Protein AF-A0AAU8KA93-F1 (afdb_monomer_lite)

Structure (mmCIF, N/CA/C/O backbone):
data_AF-A0AAU8KA93-F1
#
_entry.id   AF-A0AAU8KA93-F1
#
loop_
_atom_site.group_PDB
_atom_site.id
_atom_site.type_symbol
_atom_site.label_atom_id
_atom_site.label_alt_id
_atom_site.label_comp_id
_atom_site.label_asym_id
_atom_site.label_entity_id
_atom_site.label_seq_id
_atom_site.pdbx_PDB_ins_code
_atom_site.Cartn_x
_atom_site.Cartn_y
_atom_site.Cartn_z
_atom_site.occupancy
_atom_site.B_iso_or_equiv
_atom_site.auth_seq_id
_atom_site.auth_comp_id
_atom_site.auth_asym_id
_atom_site.auth_atom_id
_atom_site.pdbx_PDB_model_num
ATOM 1 N N . MET A 1 1 ? -9.897 -6.763 5.843 1.00 85.38 1 MET A N 1
ATOM 2 C CA . MET A 1 1 ? -9.205 -5.600 5.241 1.00 85.38 1 MET A CA 1
ATOM 3 C C . MET A 1 1 ? -10.167 -4.699 4.480 1.00 85.38 1 MET A C 1
ATOM 5 O O . MET A 1 1 ? -10.328 -3.563 4.889 1.00 85.38 1 MET A O 1
ATOM 9 N N . HIS A 1 2 ? -10.838 -5.184 3.427 1.00 88.00 2 HIS A N 1
ATOM 10 C CA . HIS A 1 2 ? -11.788 -4.385 2.632 1.00 88.00 2 HIS A CA 1
ATOM 11 C C . HIS A 1 2 ? -12.808 -3.600 3.463 1.00 88.00 2 HIS A C 1
ATOM 13 O O . HIS A 1 2 ? -12.921 -2.384 3.333 1.00 88.00 2 HIS A O 1
ATOM 19 N N . THR A 1 3 ? -13.486 -4.292 4.376 1.00 90.00 3 THR A N 1
ATOM 20 C CA . THR A 1 3 ? -14.485 -3.703 5.271 1.00 90.00 3 THR A CA 1
ATOM 21 C C . THR A 1 3 ? -13.927 -2.565 6.122 1.00 90.00 3 THR A C 1
ATOM 23 O O . THR A 1 3 ? -14.653 -1.614 6.384 1.00 90.00 3 THR A O 1
ATOM 26 N N . ALA A 1 4 ? -12.644 -2.615 6.498 1.00 93.56 4 ALA A N 1
ATOM 27 C CA . ALA A 1 4 ? -11.994 -1.561 7.269 1.00 93.56 4 ALA A CA 1
ATOM 28 C C . ALA A 1 4 ? -11.836 -0.269 6.451 1.00 93.56 4 ALA A C 1
ATOM 30 O O . ALA A 1 4 ? -12.182 0.798 6.943 1.00 93.56 4 ALA A O 1
ATOM 31 N N . PHE A 1 5 ? -11.401 -0.359 5.186 1.00 94.75 5 PHE A N 1
ATOM 32 C CA . PHE A 1 5 ? -11.305 0.808 4.295 1.00 94.75 5 PHE A CA 1
ATOM 33 C C . PHE A 1 5 ? -12.673 1.424 3.994 1.00 94.75 5 PHE A C 1
ATOM 35 O O . PHE A 1 5 ? -12.816 2.643 4.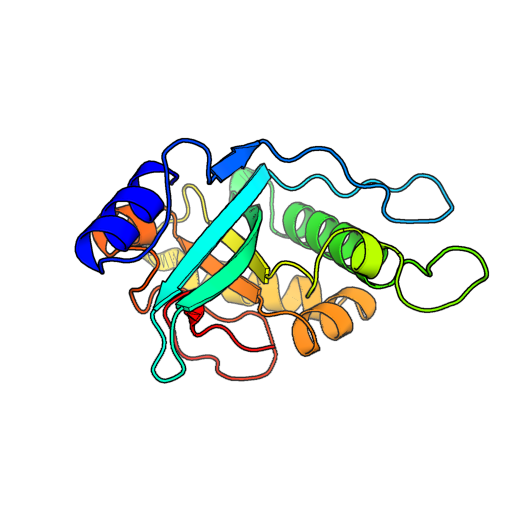035 1.00 94.75 5 PHE A O 1
ATOM 42 N N . VAL A 1 6 ? -13.691 0.599 3.732 1.00 94.81 6 VAL A N 1
ATOM 43 C CA . VAL A 1 6 ? -15.056 1.086 3.468 1.00 94.81 6 VAL A CA 1
ATOM 44 C C . VAL A 1 6 ? -15.659 1.751 4.708 1.00 94.81 6 VAL A C 1
ATOM 46 O O . VAL A 1 6 ? -16.251 2.826 4.604 1.00 94.81 6 VAL A O 1
ATOM 49 N N . ALA A 1 7 ? -15.516 1.130 5.883 1.00 94.38 7 ALA A N 1
ATOM 50 C CA . ALA A 1 7 ? -16.049 1.669 7.131 1.00 94.38 7 ALA A CA 1
ATOM 51 C C . ALA A 1 7 ? -15.374 2.994 7.513 1.00 94.38 7 ALA A C 1
ATOM 53 O O . ALA A 1 7 ? -16.071 3.961 7.822 1.00 94.38 7 ALA A O 1
ATOM 54 N N . ASP A 1 8 ? -14.043 3.054 7.428 1.00 95.00 8 ASP A N 1
ATOM 55 C CA . ASP A 1 8 ? -13.261 4.256 7.726 1.00 95.00 8 ASP A CA 1
ATOM 56 C C . ASP A 1 8 ? -13.582 5.395 6.748 1.00 95.00 8 ASP A C 1
ATOM 58 O O . ASP A 1 8 ? -13.904 6.505 7.175 1.00 95.00 8 ASP A O 1
ATOM 62 N N . ALA A 1 9 ? -13.634 5.114 5.439 1.00 94.75 9 ALA A N 1
ATOM 63 C CA . ALA A 1 9 ? -14.022 6.110 4.440 1.00 94.75 9 ALA A CA 1
ATOM 64 C C . ALA A 1 9 ? -15.414 6.682 4.718 1.00 94.75 9 ALA A C 1
ATOM 66 O O . ALA A 1 9 ? -15.611 7.898 4.702 1.00 94.75 9 ALA A O 1
ATOM 67 N N . ARG A 1 10 ? -16.381 5.809 5.028 1.00 94.44 10 ARG A N 1
ATOM 68 C CA . ARG A 1 10 ? -17.751 6.221 5.343 1.00 94.44 10 ARG A CA 1
ATOM 69 C C . ARG A 1 10 ? -17.804 7.100 6.589 1.00 94.44 10 ARG A C 1
ATOM 71 O O . ARG A 1 10 ? -18.488 8.121 6.559 1.00 94.44 10 ARG A O 1
ATOM 78 N N . ALA A 1 11 ? -17.085 6.734 7.650 1.00 94.56 11 ALA A N 1
ATOM 79 C CA . ALA A 1 11 ? -17.010 7.528 8.877 1.00 94.56 11 ALA A CA 1
ATOM 80 C C . ALA A 1 11 ? -16.424 8.930 8.629 1.00 94.56 11 ALA A C 1
ATOM 82 O O . ALA A 1 11 ? -16.786 9.886 9.312 1.00 94.56 11 ALA A O 1
ATOM 83 N N . ARG A 1 12 ? -15.562 9.062 7.616 1.00 92.94 12 ARG A N 1
ATOM 84 C CA . ARG A 1 12 ? -14.872 10.305 7.247 1.00 92.94 12 ARG A CA 1
ATOM 85 C C . ARG A 1 12 ? -15.565 11.102 6.132 1.00 92.94 12 ARG A C 1
ATOM 87 O O . ARG A 1 12 ? -15.069 12.157 5.744 1.00 92.94 12 ARG A O 1
ATOM 94 N N . GLY A 1 13 ? -16.685 10.617 5.583 1.00 93.50 13 GLY A N 1
ATOM 95 C CA . GLY A 1 13 ? -17.335 11.229 4.411 1.00 93.50 13 GLY A CA 1
ATOM 96 C C . GLY A 1 13 ? -16.492 11.156 3.124 1.00 93.50 13 GLY A C 1
ATOM 97 O O . GLY A 1 13 ? -16.675 11.948 2.191 1.00 93.50 13 GLY A O 1
ATOM 98 N N . GLU A 1 14 ? -15.547 10.222 3.088 1.00 95.31 14 GLU A N 1
ATOM 99 C CA . GLU A 1 14 ? -14.638 9.928 1.984 1.00 95.31 14 GLU A CA 1
ATOM 100 C C . GLU A 1 14 ? -15.204 8.801 1.100 1.00 95.31 14 GLU A C 1
ATOM 102 O O . GLU A 1 14 ? -16.187 8.138 1.437 1.00 95.31 14 GLU A O 1
ATOM 107 N N . GLY A 1 15 ? -14.626 8.612 -0.086 1.00 93.12 15 GLY A N 1
ATOM 108 C CA . GLY A 1 15 ? -15.106 7.629 -1.058 1.00 93.12 15 GLY A CA 1
ATOM 109 C C . GLY A 1 15 ? -14.286 6.344 -1.045 1.00 93.12 15 GLY A C 1
ATOM 110 O O . GLY A 1 15 ? -13.146 6.355 -1.497 1.00 93.12 15 GLY A O 1
ATOM 111 N N . CYS A 1 16 ? -14.891 5.245 -0.603 1.00 93.38 16 CYS A N 1
ATOM 112 C CA . CYS A 1 16 ? -14.412 3.879 -0.814 1.00 93.38 16 CYS A CA 1
ATOM 113 C C . CYS A 1 16 ? -15.618 2.936 -0.798 1.00 93.38 16 CYS A C 1
ATOM 115 O O . CYS A 1 16 ? -16.259 2.745 0.237 1.00 93.38 16 CYS A O 1
ATOM 117 N N . GLY A 1 17 ? -15.968 2.390 -1.953 1.00 86.44 17 GLY A N 1
ATOM 118 C CA . GLY A 1 17 ? -17.095 1.494 -2.144 1.00 86.44 17 GLY A CA 1
ATOM 119 C C . GLY A 1 17 ? -16.742 0.008 -2.003 1.00 86.44 17 GLY A C 1
ATOM 120 O O . GLY A 1 17 ? -15.577 -0.380 -1.880 1.00 86.44 17 GLY A O 1
ATOM 121 N N . PRO A 1 18 ? -17.753 -0.874 -2.071 1.00 81.44 18 PRO A N 1
ATOM 122 C CA . PRO A 1 18 ? -17.546 -2.314 -1.967 1.00 81.44 18 PRO A CA 1
ATOM 123 C C . PRO A 1 18 ? -16.676 -2.935 -3.074 1.00 81.44 18 PRO A C 1
ATOM 125 O O . PRO A 1 18 ? -16.131 -4.011 -2.876 1.00 81.44 18 PRO A O 1
ATOM 128 N N . LEU A 1 19 ? -16.537 -2.265 -4.219 1.00 85.56 19 LEU A N 1
ATOM 129 C CA . LEU A 1 19 ? -15.740 -2.718 -5.369 1.00 85.56 19 LEU A CA 1
ATOM 130 C C . LEU A 1 19 ? -14.460 -1.900 -5.560 1.00 85.56 19 LEU A C 1
ATOM 132 O O . LEU A 1 19 ? -13.807 -1.993 -6.593 1.00 85.56 19 LEU A O 1
ATOM 136 N N . ASP A 1 20 ? -14.124 -1.066 -4.581 1.00 91.56 20 ASP A N 1
ATOM 137 C CA . ASP A 1 20 ? -12.956 -0.202 -4.657 1.00 91.56 20 ASP A CA 1
ATOM 138 C C . ASP A 1 20 ? -11.698 -0.860 -4.078 1.00 91.56 20 ASP A C 1
ATOM 140 O O . ASP A 1 20 ? -10.621 -0.301 -4.206 1.00 91.56 20 ASP A O 1
ATOM 144 N N . LEU A 1 21 ? -11.799 -2.054 -3.491 1.00 91.81 21 LEU A N 1
ATOM 145 C CA . LEU A 1 21 ? -10.651 -2.910 -3.206 1.00 91.81 21 LEU A CA 1
ATOM 146 C C . LEU A 1 21 ? -10.915 -4.279 -3.823 1.00 91.81 21 LEU A C 1
ATOM 148 O O . LEU A 1 21 ? -11.750 -5.036 -3.324 1.00 91.81 21 LEU A O 1
ATOM 152 N N . VAL A 1 22 ? -10.212 -4.583 -4.903 1.00 92.00 22 VAL A N 1
ATOM 153 C CA . VAL A 1 22 ? -10.438 -5.796 -5.696 1.00 92.00 22 VAL A CA 1
ATOM 154 C C . VAL A 1 22 ? -9.137 -6.562 -5.876 1.00 92.00 22 VAL A C 1
ATOM 156 O O . VAL A 1 22 ? -8.077 -5.936 -5.872 1.00 92.00 22 VAL A O 1
ATOM 159 N N . PRO A 1 23 ? -9.186 -7.897 -6.039 1.00 90.06 23 PRO A N 1
ATOM 160 C CA . PRO A 1 23 ? -8.025 -8.656 -6.486 1.00 90.06 23 PRO A CA 1
ATOM 161 C C . PRO A 1 23 ? -7.421 -7.999 -7.728 1.00 90.06 23 PRO A C 1
ATOM 163 O O . PRO A 1 23 ? -8.146 -7.679 -8.674 1.00 90.06 23 PRO A O 1
ATOM 166 N N . ALA A 1 24 ? -6.117 -7.741 -7.691 1.00 83.06 24 ALA A N 1
ATOM 167 C CA . ALA A 1 24 ? -5.455 -7.029 -8.770 1.00 83.06 24 ALA A CA 1
ATOM 168 C C . ALA A 1 24 ? -5.153 -7.973 -9.940 1.00 83.06 24 ALA A C 1
ATOM 170 O O . ALA A 1 24 ? -4.836 -9.146 -9.715 1.00 83.06 24 ALA A O 1
ATOM 171 N N . PRO A 1 25 ? -5.220 -7.486 -11.190 1.00 86.62 25 PRO A N 1
ATOM 172 C CA . PRO A 1 25 ? -4.621 -8.200 -12.300 1.00 86.62 25 PRO A CA 1
ATOM 173 C C . PRO A 1 25 ? -3.099 -8.250 -12.136 1.00 86.62 25 PRO A C 1
ATOM 175 O O . PRO A 1 25 ? -2.484 -7.455 -11.427 1.00 86.62 25 PRO A O 1
ATOM 178 N N . GLU A 1 26 ? -2.488 -9.183 -12.845 1.00 91.81 26 GLU A N 1
ATOM 179 C CA . GLU A 1 26 ? -1.040 -9.242 -12.959 1.00 91.81 26 GLU A CA 1
ATOM 180 C C . GLU A 1 26 ? -0.549 -8.123 -13.886 1.00 91.81 26 GLU A C 1
ATOM 182 O O . GLU A 1 26 ? -1.157 -7.838 -14.924 1.00 91.81 26 GLU A O 1
ATOM 187 N N . HIS A 1 27 ? 0.574 -7.509 -13.530 1.00 91.56 27 HIS A N 1
ATOM 188 C CA . HIS A 1 27 ? 1.190 -6.430 -14.292 1.00 91.56 27 HIS A CA 1
ATOM 189 C C . HIS A 1 27 ? 2.516 -6.907 -14.883 1.00 91.56 27 HIS A C 1
ATOM 191 O O . HIS A 1 27 ? 3.386 -7.330 -14.124 1.00 91.56 27 HIS A O 1
ATOM 197 N N . PRO A 1 28 ? 2.722 -6.820 -16.209 1.00 91.19 28 PRO A N 1
ATOM 198 C CA . PRO A 1 28 ? 4.044 -7.027 -16.794 1.00 91.19 28 PRO A CA 1
ATOM 199 C C . PRO A 1 28 ? 5.040 -6.045 -16.170 1.00 91.19 28 PRO A C 1
ATOM 201 O O . PRO A 1 28 ? 4.744 -4.855 -16.103 1.00 91.19 28 PRO A O 1
ATOM 204 N N . ALA A 1 29 ? 6.179 -6.546 -15.705 1.00 87.75 29 ALA A N 1
ATOM 205 C CA . ALA A 1 29 ? 7.114 -5.829 -14.844 1.00 87.75 29 ALA A CA 1
ATOM 206 C C . ALA A 1 29 ? 8.571 -6.005 -15.297 1.00 87.75 29 ALA A C 1
ATOM 208 O O . ALA A 1 29 ? 9.472 -6.141 -14.481 1.00 87.75 29 ALA A O 1
ATOM 209 N N . GLY A 1 30 ? 8.809 -6.032 -16.606 1.00 79.00 30 GLY A N 1
ATOM 210 C CA . GLY A 1 30 ? 10.153 -6.158 -17.155 1.00 79.00 30 GLY A CA 1
ATOM 211 C C . GLY A 1 30 ? 10.159 -6.664 -18.596 1.00 79.00 30 GLY A C 1
ATOM 212 O O . GLY A 1 30 ? 9.121 -7.080 -19.122 1.00 79.00 30 GLY A O 1
ATOM 213 N N . PRO A 1 31 ? 11.312 -6.581 -19.278 1.00 71.50 31 PRO A N 1
ATOM 214 C CA . PRO A 1 31 ? 11.453 -7.027 -20.658 1.00 71.50 31 PRO A CA 1
ATOM 215 C C . PRO A 1 31 ? 11.575 -8.553 -20.792 1.00 71.50 31 PRO A C 1
ATOM 217 O O . PRO A 1 31 ? 11.343 -9.065 -21.886 1.00 71.50 31 PRO A O 1
ATOM 220 N N . ALA A 1 32 ? 11.922 -9.279 -19.719 1.00 75.50 32 ALA A N 1
ATOM 221 C CA . ALA A 1 32 ? 12.138 -10.728 -19.742 1.00 75.50 32 ALA A CA 1
ATOM 222 C C . ALA A 1 32 ? 10.913 -11.531 -19.262 1.00 75.50 32 ALA A C 1
ATOM 224 O O . ALA A 1 32 ? 10.988 -12.749 -19.102 1.00 75.50 32 ALA A O 1
ATOM 225 N N . GLY A 1 33 ? 9.766 -10.867 -19.089 1.00 76.44 33 GLY A N 1
ATOM 226 C CA . GLY A 1 33 ? 8.510 -11.506 -18.701 1.00 76.44 33 GLY A CA 1
ATOM 227 C C . GLY A 1 33 ? 8.291 -11.579 -17.192 1.00 76.44 33 GLY A C 1
ATOM 228 O O . GLY A 1 33 ? 7.443 -12.350 -16.746 1.00 76.44 33 GLY A O 1
ATOM 229 N N . GLU A 1 34 ? 9.017 -10.785 -16.406 1.00 86.25 34 GLU A N 1
ATOM 230 C CA . GLU A 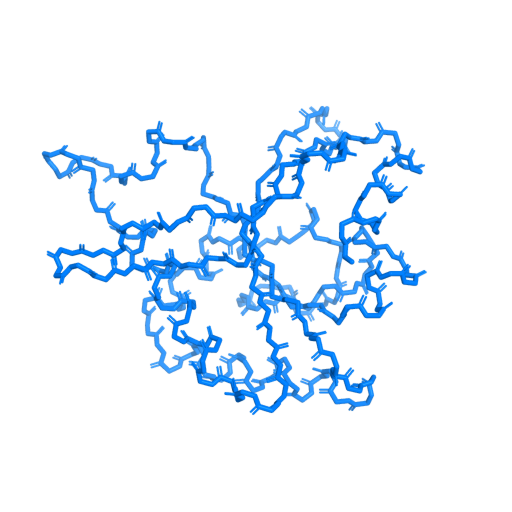1 34 ? 8.719 -10.568 -14.995 1.00 86.25 34 GLU A CA 1
ATOM 231 C C . GLU A 1 34 ? 7.296 -10.028 -14.828 1.00 86.25 34 GLU A C 1
ATOM 233 O O . GLU A 1 34 ? 6.795 -9.257 -15.652 1.00 86.25 34 GLU A O 1
ATOM 238 N N . VAL A 1 35 ? 6.625 -10.436 -13.752 1.00 92.06 35 VAL A N 1
ATOM 239 C CA . VAL A 1 35 ? 5.238 -10.055 -13.493 1.00 92.06 35 VAL A CA 1
ATOM 240 C C . VAL A 1 35 ? 5.083 -9.648 -12.039 1.00 92.06 35 VAL A C 1
ATOM 242 O O . VAL A 1 35 ? 5.368 -10.430 -11.133 1.00 92.06 35 VAL A O 1
ATOM 245 N N . TYR A 1 36 ? 4.570 -8.443 -11.828 1.00 95.56 36 TYR A N 1
ATOM 246 C CA . TYR A 1 36 ? 4.162 -7.952 -10.523 1.00 95.56 36 TYR A CA 1
ATOM 247 C C . TYR A 1 36 ? 2.707 -8.333 -10.234 1.00 95.56 36 TYR A C 1
ATOM 249 O O . TYR A 1 36 ? 1.827 -8.170 -11.084 1.00 95.56 36 TYR A O 1
ATOM 257 N N . ARG A 1 37 ? 2.448 -8.885 -9.044 1.00 95.00 37 ARG A N 1
ATOM 258 C CA . ARG A 1 37 ? 1.164 -9.509 -8.688 1.00 95.00 37 ARG A CA 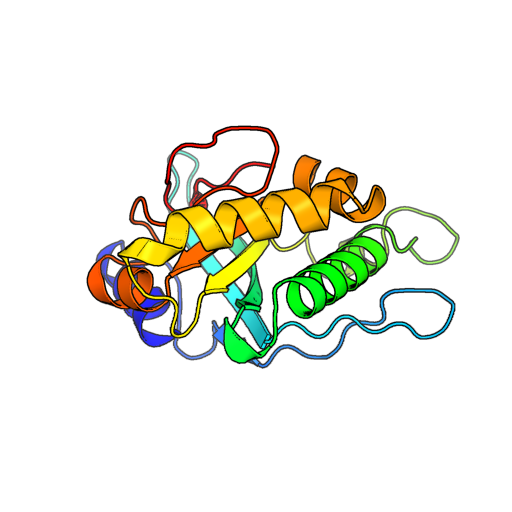1
ATOM 259 C C . ARG A 1 37 ? 0.700 -9.024 -7.315 1.00 95.00 37 ARG A C 1
ATOM 261 O O . ARG A 1 37 ? 0.804 -9.781 -6.347 1.00 95.00 37 ARG A O 1
ATOM 268 N N . PRO A 1 38 ? 0.161 -7.798 -7.220 1.00 96.00 38 PRO A N 1
ATOM 269 C CA . PRO A 1 38 ? -0.359 -7.327 -5.953 1.00 96.00 38 PRO A CA 1
ATOM 270 C C . PRO A 1 38 ? -1.541 -8.180 -5.505 1.00 96.00 38 PRO A C 1
ATOM 272 O O . PRO A 1 38 ? -2.327 -8.678 -6.313 1.00 96.00 38 PRO A O 1
ATOM 275 N N . ALA A 1 39 ? -1.712 -8.322 -4.194 1.00 95.25 39 ALA A N 1
ATOM 276 C CA . ALA A 1 39 ? -2.847 -9.059 -3.651 1.00 95.25 39 ALA A CA 1
ATOM 277 C C . ALA A 1 39 ? -4.179 -8.346 -3.932 1.00 95.25 39 ALA A C 1
ATOM 279 O O . ALA A 1 39 ? -5.212 -9.000 -4.094 1.00 95.25 39 ALA A O 1
ATOM 280 N N . ALA A 1 40 ? -4.164 -7.011 -3.973 1.00 95.88 40 ALA A N 1
ATOM 281 C CA . ALA A 1 40 ? -5.317 -6.202 -4.341 1.00 95.88 40 ALA A CA 1
ATOM 282 C C . ALA A 1 40 ? -4.916 -4.817 -4.866 1.00 95.88 40 ALA A C 1
ATOM 284 O O . ALA A 1 40 ? -3.840 -4.303 -4.565 1.00 95.88 40 ALA A O 1
ATOM 285 N N . GLU A 1 41 ? -5.830 -4.191 -5.599 1.00 95.81 41 GLU A N 1
ATOM 286 C CA . GLU A 1 41 ? -5.778 -2.781 -5.974 1.00 95.81 41 GLU A CA 1
ATOM 287 C C . GLU A 1 41 ? -6.875 -2.008 -5.245 1.00 95.81 41 GLU A C 1
ATOM 289 O O . GLU A 1 41 ? -8.039 -2.413 -5.236 1.00 95.81 41 GLU A O 1
ATOM 294 N N . LEU A 1 42 ? -6.494 -0.878 -4.648 1.00 96.44 42 LEU A N 1
ATOM 295 C CA . LEU A 1 42 ? -7.372 0.051 -3.952 1.00 96.44 42 LEU A CA 1
ATOM 296 C C . LEU A 1 42 ? -7.626 1.300 -4.800 1.00 96.44 42 LEU A C 1
ATOM 298 O O . LEU A 1 42 ? -6.710 1.959 -5.296 1.00 96.44 42 LEU A O 1
ATOM 302 N N . ALA A 1 43 ? -8.888 1.688 -4.874 1.00 95.50 43 ALA A N 1
ATOM 303 C CA . ALA A 1 43 ? -9.395 2.952 -5.354 1.00 95.50 43 ALA A CA 1
ATOM 304 C C . ALA A 1 43 ? -9.969 3.743 -4.174 1.00 95.50 43 ALA A C 1
ATOM 306 O O . ALA A 1 43 ? -10.815 3.252 -3.446 1.00 95.50 43 ALA A O 1
ATOM 307 N N . TYR A 1 44 ? -9.548 4.989 -3.979 1.00 95.69 44 TYR A N 1
ATOM 308 C CA . TYR A 1 44 ? -10.062 5.786 -2.865 1.00 95.69 44 TYR A CA 1
ATOM 309 C C . TYR A 1 44 ? -10.232 7.246 -3.254 1.00 95.69 44 TYR A C 1
ATOM 311 O O . TYR A 1 44 ? -9.512 7.757 -4.111 1.00 95.69 44 TYR A O 1
ATOM 319 N N . THR A 1 45 ? -11.165 7.940 -2.616 1.00 95.19 45 THR A N 1
ATOM 320 C CA . THR A 1 45 ? -11.341 9.388 -2.738 1.00 95.19 45 THR A CA 1
ATOM 321 C C . THR A 1 45 ? -11.224 10.021 -1.362 1.00 95.19 45 THR A C 1
ATOM 323 O O . THR A 1 45 ? -12.174 9.993 -0.587 1.00 95.19 45 THR A O 1
ATOM 326 N N . ALA A 1 46 ? -10.062 10.599 -1.071 1.00 92.75 46 ALA A N 1
ATOM 327 C CA . ALA A 1 46 ? -9.805 11.294 0.183 1.00 92.75 46 ALA A CA 1
ATOM 328 C C . ALA A 1 46 ? -10.296 12.740 0.111 1.00 92.75 46 ALA A C 1
ATOM 330 O O . ALA A 1 46 ? -10.258 13.365 -0.956 1.00 92.75 46 ALA A O 1
ATOM 331 N N . THR A 1 47 ? -10.708 13.288 1.250 1.00 89.75 47 THR A N 1
ATOM 332 C CA . THR A 1 47 ? -11.013 14.713 1.378 1.00 89.75 47 THR A CA 1
ATOM 333 C C . THR A 1 47 ? -9.821 15.378 2.047 1.00 89.75 47 THR A C 1
ATOM 335 O O . THR A 1 47 ? -9.481 15.081 3.187 1.00 89.75 47 THR A O 1
ATOM 338 N N . THR A 1 48 ? -9.154 16.266 1.319 1.00 81.69 48 THR A N 1
ATOM 339 C CA . THR A 1 48 ? -8.006 17.030 1.820 1.00 81.69 48 THR A CA 1
ATOM 340 C C . THR A 1 48 ? -8.377 18.505 1.943 1.00 81.69 48 THR A C 1
ATOM 342 O O . THR A 1 48 ? -9.416 18.932 1.437 1.00 81.69 48 THR A O 1
ATOM 345 N N . THR A 1 49 ? -7.516 19.311 2.565 1.00 79.25 49 THR A N 1
ATOM 346 C CA . THR A 1 49 ? -7.689 20.774 2.634 1.00 79.25 49 THR A CA 1
ATOM 347 C C . THR A 1 49 ? -7.803 21.428 1.251 1.00 79.25 49 THR A C 1
ATOM 349 O O . THR A 1 49 ? -8.475 22.443 1.117 1.00 79.25 49 THR A O 1
ATOM 352 N N . GLY A 1 50 ? -7.210 20.824 0.212 1.00 79.12 50 GLY A N 1
ATOM 353 C CA . GLY A 1 50 ? -7.309 21.260 -1.187 1.00 79.12 50 GLY A CA 1
ATOM 354 C C . GLY A 1 50 ? -8.492 20.670 -1.966 1.00 79.12 50 GLY A C 1
ATOM 355 O O . GLY A 1 50 ? -8.541 20.799 -3.186 1.00 79.12 50 GLY A O 1
ATOM 356 N N . GLY A 1 51 ? -9.423 19.988 -1.292 1.00 87.50 51 GLY A N 1
ATOM 357 C CA . GLY A 1 51 ? -10.573 19.326 -1.904 1.00 87.50 51 GLY A CA 1
ATOM 358 C C . GLY A 1 51 ? -10.412 17.810 -2.034 1.00 87.50 51 GLY A C 1
ATOM 359 O O . GLY A 1 51 ? -9.583 17.179 -1.368 1.00 87.50 51 GLY A O 1
ATOM 360 N N . ARG A 1 52 ? -11.259 17.205 -2.874 1.00 90.44 52 ARG A N 1
ATOM 361 C CA . ARG A 1 52 ? -11.291 15.751 -3.080 1.00 90.44 52 ARG A CA 1
ATOM 362 C C . ARG A 1 52 ? -10.140 15.293 -3.968 1.00 90.44 52 ARG A C 1
ATOM 364 O O . ARG A 1 52 ? -9.978 15.779 -5.085 1.00 90.44 52 ARG A O 1
ATOM 371 N N . ARG A 1 53 ? -9.386 14.300 -3.497 1.00 90.94 53 ARG A N 1
ATOM 372 C CA . ARG A 1 53 ? -8.266 13.693 -4.222 1.00 90.94 53 ARG A CA 1
ATOM 373 C C . ARG A 1 53 ? -8.525 12.211 -4.441 1.00 90.94 53 ARG A C 1
ATOM 375 O O . ARG A 1 53 ? -8.808 11.480 -3.495 1.00 90.94 53 ARG A O 1
ATOM 382 N N . ARG A 1 54 ? -8.371 11.754 -5.686 1.00 92.31 54 ARG A N 1
ATOM 383 C CA . ARG A 1 54 ? -8.388 10.323 -6.004 1.00 92.31 54 ARG A CA 1
ATOM 384 C C . ARG A 1 54 ? -7.021 9.716 -5.699 1.00 92.31 54 ARG A C 1
ATOM 386 O O . ARG A 1 54 ? -6.008 10.204 -6.194 1.00 92.31 54 ARG A O 1
ATOM 393 N N . LEU A 1 55 ? -7.017 8.667 -4.891 1.00 94.19 55 LEU A N 1
ATOM 394 C CA . LEU A 1 55 ? -5.850 7.890 -4.504 1.00 94.19 55 LEU A CA 1
ATOM 395 C C . LEU A 1 55 ? -5.974 6.466 -5.057 1.00 94.19 55 LEU A C 1
ATOM 397 O O . LEU A 1 55 ? -7.075 5.960 -5.322 1.00 94.19 55 LEU A O 1
ATOM 401 N N . ARG A 1 56 ? -4.817 5.846 -5.262 1.00 96.12 56 ARG A N 1
ATOM 402 C CA . ARG A 1 56 ? -4.663 4.464 -5.708 1.00 96.12 56 ARG A CA 1
ATOM 403 C C . ARG A 1 56 ? -3.608 3.796 -4.847 1.00 96.12 56 ARG A C 1
ATOM 405 O O . ARG A 1 56 ? -2.631 4.458 -4.500 1.00 96.12 56 ARG A O 1
ATOM 412 N N . ALA A 1 57 ? -3.792 2.518 -4.551 1.00 97.62 57 ALA A N 1
ATOM 413 C CA . ALA A 1 57 ? -2.740 1.730 -3.933 1.00 97.62 57 ALA A CA 1
ATOM 414 C C . ALA A 1 57 ? -2.722 0.289 -4.436 1.00 97.62 57 ALA A C 1
ATOM 416 O O . ALA A 1 57 ? -3.776 -0.295 -4.676 1.00 97.62 57 ALA A O 1
ATOM 417 N N . PHE A 1 58 ? -1.529 -0.276 -4.540 1.00 98.00 58 PHE A N 1
ATOM 418 C CA . PHE A 1 58 ? -1.317 -1.712 -4.544 1.00 98.00 58 PHE A CA 1
ATOM 419 C C . PHE A 1 58 ? -1.230 -2.208 -3.105 1.00 98.00 58 PHE A C 1
ATOM 421 O O . PHE A 1 58 ? -0.627 -1.552 -2.253 1.00 98.00 58 PHE A O 1
ATOM 428 N N . VAL A 1 59 ? -1.845 -3.352 -2.827 1.00 97.56 59 VAL A N 1
ATOM 429 C CA . VAL A 1 59 ? -1.783 -3.992 -1.517 1.00 97.56 59 VAL A CA 1
ATOM 430 C C . VAL A 1 59 ? -0.965 -5.266 -1.603 1.00 97.56 59 VAL A C 1
ATOM 432 O O . VAL A 1 59 ? -1.327 -6.190 -2.330 1.00 97.56 59 VAL A O 1
ATOM 435 N N . GLU A 1 60 ? 0.078 -5.327 -0.785 1.00 96.69 60 GLU A N 1
ATOM 436 C CA . GLU A 1 60 ? 0.887 -6.517 -0.558 1.00 96.69 60 GLU A CA 1
ATOM 437 C C . GLU A 1 60 ? 0.504 -7.190 0.752 1.00 96.69 60 GLU A C 1
ATOM 439 O O . GLU A 1 60 ? 0.116 -6.531 1.716 1.00 96.69 60 GLU A O 1
ATOM 444 N N . LEU A 1 61 ? 0.629 -8.516 0.809 1.00 95.31 61 LEU A N 1
ATOM 445 C CA . LEU A 1 61 ? 0.381 -9.280 2.030 1.00 95.31 61 LEU A CA 1
ATOM 446 C C . LEU A 1 61 ? 1.676 -9.913 2.519 1.00 95.31 61 LEU A C 1
ATOM 448 O O . LEU A 1 61 ? 2.122 -10.927 1.978 1.00 95.31 61 LEU A O 1
ATOM 452 N N . HIS A 1 62 ? 2.216 -9.373 3.602 1.00 94.88 62 HIS A N 1
ATOM 453 C CA . HIS A 1 62 ? 3.325 -9.982 4.315 1.00 94.88 62 HIS A CA 1
ATOM 454 C C . HIS A 1 62 ? 2.785 -10.973 5.351 1.00 94.88 62 HIS A C 1
ATOM 456 O O . HIS A 1 62 ? 1.869 -10.659 6.113 1.00 94.88 62 HIS A O 1
ATOM 462 N N . ARG A 1 63 ? 3.342 -12.186 5.385 1.00 92.62 63 ARG A N 1
ATOM 463 C CA . ARG A 1 63 ? 2.999 -13.217 6.375 1.00 92.62 63 ARG A CA 1
ATOM 464 C C . ARG A 1 63 ? 4.288 -13.734 7.006 1.00 92.62 63 ARG A C 1
ATOM 466 O O . ARG A 1 63 ? 5.129 -14.203 6.237 1.00 92.62 63 ARG A O 1
ATOM 473 N N . PRO A 1 64 ? 4.406 -13.783 8.346 1.00 84.12 64 PRO A N 1
ATOM 474 C CA . PRO A 1 64 ? 5.615 -14.273 9.013 1.00 84.12 64 PRO A CA 1
ATOM 475 C C . PRO A 1 64 ? 6.085 -15.643 8.496 1.00 84.12 64 PRO A C 1
ATOM 477 O O . PRO A 1 64 ? 7.259 -15.840 8.216 1.00 84.12 64 PRO A O 1
ATOM 480 N N . GLY A 1 65 ? 5.155 -16.575 8.252 1.00 81.50 65 GLY A N 1
ATOM 481 C CA . GLY A 1 65 ? 5.480 -17.918 7.754 1.00 81.50 65 GLY A CA 1
ATOM 482 C C . GLY A 1 65 ? 5.965 -18.005 6.297 1.00 81.50 65 GLY A C 1
ATOM 483 O O . GLY A 1 65 ? 6.411 -19.072 5.891 1.00 81.50 65 GLY A O 1
ATOM 484 N N . ARG A 1 66 ? 5.864 -16.933 5.495 1.00 79.69 66 ARG A N 1
ATOM 485 C CA . ARG A 1 66 ? 6.427 -16.874 4.127 1.00 79.69 66 ARG A CA 1
ATOM 486 C C . ARG A 1 66 ? 7.780 -16.162 4.063 1.00 79.69 66 ARG A C 1
ATOM 488 O O . ARG A 1 66 ? 8.444 -16.251 3.036 1.00 79.69 66 ARG A O 1
ATOM 495 N N . GLY A 1 67 ? 8.176 -15.490 5.141 1.00 78.62 67 GLY A N 1
ATOM 496 C CA . GLY A 1 67 ? 9.412 -14.725 5.215 1.00 78.62 67 GLY A CA 1
ATOM 497 C C . GLY A 1 67 ? 9.353 -13.368 4.509 1.00 78.62 67 GLY A C 1
ATOM 498 O O . GLY A 1 67 ? 8.531 -13.103 3.626 1.00 78.62 67 GLY A O 1
ATOM 499 N N . THR A 1 68 ? 10.263 -12.499 4.933 1.00 87.88 68 THR A N 1
ATOM 500 C CA . THR A 1 68 ? 10.445 -11.125 4.449 1.00 87.88 68 THR A CA 1
ATOM 501 C C . THR A 1 68 ? 10.913 -11.080 2.994 1.00 87.88 68 THR A C 1
ATOM 503 O O . THR A 1 68 ? 10.428 -10.247 2.230 1.00 87.88 68 THR A O 1
ATOM 506 N N . GLU A 1 69 ? 11.732 -12.048 2.571 1.00 88.25 69 GLU A N 1
ATOM 507 C CA . GLU A 1 69 ? 12.242 -12.164 1.195 1.00 88.25 69 GLU A CA 1
ATOM 508 C C . GLU A 1 69 ? 11.139 -12.173 0.140 1.00 88.25 69 GLU A C 1
ATOM 510 O O . GLU A 1 69 ? 11.206 -11.432 -0.835 1.00 88.25 69 GLU A O 1
ATOM 515 N N . HIS A 1 70 ? 10.061 -12.928 0.361 1.00 91.25 70 HIS A N 1
ATOM 516 C CA . HIS A 1 70 ? 8.953 -12.965 -0.593 1.00 91.25 70 HIS A CA 1
ATOM 517 C C . HIS A 1 70 ? 8.297 -11.587 -0.774 1.00 91.25 70 HIS A C 1
ATOM 519 O O . HIS A 1 70 ? 7.873 -11.225 -1.870 1.00 91.25 70 HIS A O 1
ATOM 525 N N . THR A 1 71 ? 8.212 -10.802 0.305 1.00 93.50 71 THR A N 1
ATOM 526 C CA . THR A 1 71 ? 7.675 -9.435 0.229 1.00 93.50 71 THR A CA 1
ATOM 527 C C . THR A 1 71 ? 8.664 -8.515 -0.487 1.00 93.50 71 THR A C 1
ATOM 529 O O . THR A 1 71 ? 8.252 -7.733 -1.339 1.00 93.50 71 THR A O 1
ATOM 532 N N . ALA A 1 72 ? 9.964 -8.650 -0.211 1.00 92.88 72 ALA A N 1
ATOM 533 C CA . ALA A 1 72 ? 11.012 -7.901 -0.901 1.00 92.88 72 ALA A CA 1
ATOM 534 C C . ALA A 1 72 ? 11.056 -8.209 -2.411 1.00 92.88 72 ALA A C 1
ATOM 536 O O . ALA A 1 72 ? 11.241 -7.302 -3.220 1.00 92.88 72 ALA A O 1
ATOM 537 N N . GLU A 1 73 ? 10.810 -9.457 -2.817 1.00 92.75 73 GLU A N 1
ATOM 538 C CA . GLU A 1 73 ? 10.661 -9.849 -4.224 1.00 92.75 73 GLU A CA 1
ATOM 539 C C . GLU A 1 73 ? 9.442 -9.203 -4.893 1.00 92.75 73 GLU A C 1
ATOM 541 O O . GLU A 1 73 ? 9.557 -8.711 -6.016 1.00 92.75 73 GLU A O 1
ATOM 546 N N . GLN A 1 74 ? 8.287 -9.151 -4.216 1.00 94.06 74 GLN A N 1
ATOM 547 C CA . GLN A 1 74 ? 7.119 -8.433 -4.746 1.00 94.06 74 GLN A CA 1
ATOM 548 C C . GLN A 1 74 ? 7.400 -6.935 -4.899 1.00 94.06 74 GLN A C 1
ATOM 550 O O . GLN A 1 74 ? 7.032 -6.344 -5.913 1.00 94.06 74 GLN A O 1
ATOM 555 N N . LEU A 1 75 ? 8.106 -6.326 -3.943 1.00 95.50 75 LEU A N 1
ATOM 556 C CA . LEU A 1 75 ? 8.524 -4.926 -4.044 1.00 95.50 75 LEU A CA 1
ATOM 557 C C . LEU A 1 75 ? 9.541 -4.705 -5.172 1.00 95.50 75 LEU A C 1
ATOM 559 O O . LEU A 1 75 ? 9.453 -3.698 -5.869 1.00 95.50 75 LEU A O 1
ATOM 563 N N . ALA A 1 76 ? 10.445 -5.656 -5.418 1.00 94.62 76 ALA A N 1
ATOM 564 C CA . ALA A 1 76 ? 11.359 -5.613 -6.560 1.00 94.62 76 ALA A CA 1
ATOM 565 C C . ALA A 1 76 ? 10.616 -5.706 -7.902 1.00 94.62 76 ALA A C 1
ATOM 567 O O . ALA A 1 76 ? 10.912 -4.943 -8.821 1.00 94.62 76 ALA A O 1
ATOM 568 N N . ALA A 1 77 ? 9.604 -6.572 -8.007 1.00 95.31 77 ALA A N 1
ATOM 569 C CA . ALA A 1 77 ? 8.741 -6.625 -9.185 1.00 95.31 77 ALA A CA 1
ATOM 570 C C . ALA A 1 77 ? 7.931 -5.324 -9.359 1.00 95.31 77 ALA A C 1
ATOM 572 O O . ALA A 1 77 ? 7.793 -4.822 -10.473 1.00 95.31 77 ALA A O 1
ATOM 573 N N . CYS A 1 78 ? 7.444 -4.726 -8.268 1.00 96.44 78 CYS A N 1
ATOM 574 C CA . CYS A 1 78 ? 6.779 -3.422 -8.303 1.00 96.44 78 CYS A CA 1
ATOM 575 C C . CYS A 1 78 ? 7.726 -2.309 -8.786 1.00 96.44 78 CYS A C 1
ATOM 577 O O . CYS A 1 78 ? 7.345 -1.500 -9.633 1.00 96.44 78 CYS A O 1
ATOM 579 N N . ALA A 1 79 ? 8.978 -2.306 -8.317 1.00 95.62 79 ALA A N 1
ATOM 580 C CA . ALA A 1 79 ? 10.005 -1.367 -8.763 1.00 95.62 79 ALA A CA 1
ATOM 581 C C . ALA A 1 79 ? 10.290 -1.516 -10.263 1.00 95.62 79 ALA A C 1
ATOM 583 O O . ALA A 1 79 ? 10.355 -0.522 -10.982 1.00 95.62 79 ALA A O 1
ATOM 584 N N . ALA A 1 80 ? 10.362 -2.750 -10.764 1.00 94.94 80 ALA A N 1
ATOM 585 C CA . ALA A 1 80 ? 10.551 -3.006 -12.187 1.00 94.94 80 ALA A CA 1
ATOM 586 C C . ALA A 1 80 ? 9.351 -2.539 -13.041 1.00 94.94 80 ALA A C 1
ATOM 588 O O . ALA A 1 80 ? 9.543 -1.972 -14.118 1.00 94.94 80 ALA A O 1
ATOM 589 N N . LEU A 1 81 ? 8.114 -2.686 -12.545 1.00 95.56 81 LEU A N 1
ATOM 590 C CA . LEU A 1 81 ? 6.923 -2.086 -13.166 1.00 95.56 81 LEU A CA 1
ATOM 591 C C . LEU A 1 81 ? 6.983 -0.548 -13.165 1.00 95.56 81 LEU A C 1
ATOM 593 O O . LEU A 1 81 ? 6.605 0.088 -14.153 1.00 95.56 81 LEU A O 1
ATOM 597 N N . TRP A 1 82 ? 7.419 0.058 -12.060 1.00 95.62 82 TRP A N 1
ATOM 598 C CA . TRP A 1 82 ? 7.536 1.510 -11.923 1.00 95.62 82 TRP A CA 1
ATOM 599 C C . TRP A 1 82 ? 8.589 2.098 -12.874 1.00 95.62 82 TRP A C 1
ATOM 601 O O . TRP A 1 82 ? 8.333 3.119 -13.520 1.00 95.62 82 TRP A O 1
ATOM 611 N N . GLU A 1 83 ? 9.722 1.411 -13.024 1.00 93.88 83 GLU A N 1
ATOM 612 C CA . GLU A 1 83 ? 10.818 1.784 -13.918 1.00 93.88 83 GLU A CA 1
ATOM 613 C C . GLU A 1 83 ? 10.536 1.475 -15.397 1.00 93.88 83 GLU A C 1
ATOM 615 O O . GLU A 1 83 ? 11.204 2.008 -16.286 1.00 93.88 83 GLU A O 1
ATOM 620 N N . GLN A 1 84 ? 9.541 0.645 -15.712 1.00 92.19 84 GLN A N 1
ATOM 621 C CA . GLN A 1 84 ? 9.301 0.219 -17.087 1.00 92.19 84 GLN A CA 1
ATOM 622 C C . GLN A 1 84 ? 9.080 1.417 -18.027 1.00 92.19 84 GLN A C 1
ATOM 624 O O . GLN A 1 84 ? 8.138 2.197 -17.868 1.00 92.19 84 GLN A O 1
ATOM 629 N N . ALA A 1 85 ? 9.932 1.538 -19.047 1.00 91.38 85 ALA A N 1
ATOM 630 C CA . ALA A 1 85 ? 9.835 2.597 -20.044 1.00 91.38 85 ALA A CA 1
ATOM 631 C C . ALA A 1 85 ? 8.55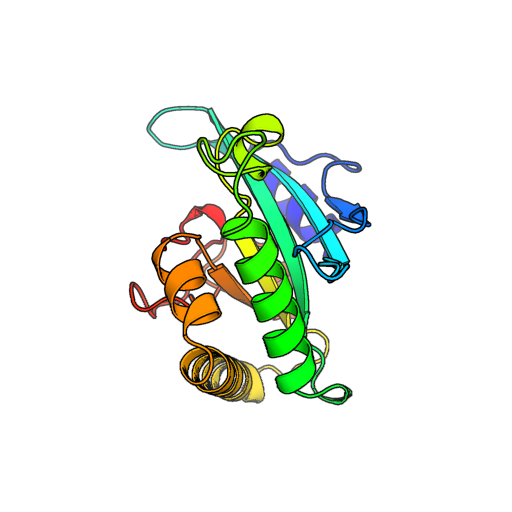6 2.468 -20.887 1.00 91.38 85 ALA A C 1
ATOM 633 O O . ALA A 1 85 ? 8.111 1.365 -21.225 1.00 91.38 85 ALA A O 1
ATOM 634 N N . GLY A 1 86 ? 7.967 3.608 -21.246 1.00 88.19 86 GLY A N 1
ATOM 635 C CA . GLY A 1 86 ? 6.841 3.655 -22.172 1.00 88.19 86 GLY A CA 1
ATOM 636 C C . GLY A 1 86 ? 7.227 3.264 -23.608 1.00 88.19 86 GLY A C 1
ATOM 637 O O . GLY A 1 86 ? 8.411 3.173 -23.951 1.00 88.19 86 GLY A O 1
ATOM 638 N N . PRO A 1 87 ? 6.235 3.034 -24.490 1.00 82.75 87 PRO A N 1
ATOM 639 C CA . PRO A 1 87 ? 6.486 2.762 -25.903 1.00 82.75 87 PRO A CA 1
ATOM 640 C C . PRO A 1 87 ? 7.372 3.842 -26.541 1.00 82.75 87 PRO A C 1
ATOM 642 O O . PRO A 1 87 ? 7.131 5.033 -26.361 1.00 82.75 87 PRO A O 1
ATOM 645 N N . GLY A 1 88 ? 8.400 3.427 -27.285 1.00 82.88 88 GLY A N 1
ATOM 646 C CA . GLY A 1 88 ? 9.362 4.351 -27.899 1.00 82.88 88 GLY A CA 1
ATOM 647 C C . GLY A 1 88 ? 10.350 4.996 -26.918 1.00 82.88 88 GLY A C 1
ATOM 648 O O . GLY A 1 88 ? 11.024 5.948 -27.296 1.00 82.88 88 GLY A O 1
ATOM 649 N N . GLY A 1 89 ? 10.437 4.507 -25.674 1.00 80.00 89 GLY A N 1
ATOM 650 C CA . GLY A 1 89 ? 11.376 5.008 -24.664 1.00 80.00 89 GLY A CA 1
ATOM 651 C C . GLY A 1 89 ? 10.973 6.343 -24.030 1.00 80.00 89 GLY A C 1
ATOM 652 O O . GLY A 1 89 ? 11.784 6.959 -23.345 1.00 80.00 89 GLY A O 1
ATOM 653 N N . SER A 1 90 ? 9.742 6.808 -24.259 1.00 81.50 90 SER A N 1
ATOM 654 C CA . SER A 1 90 ? 9.228 8.051 -23.680 1.00 81.50 90 SER A CA 1
ATOM 655 C C . SER A 1 90 ? 8.408 7.773 -22.422 1.00 81.50 90 SER A C 1
ATOM 657 O O . SER A 1 90 ? 7.472 6.971 -22.457 1.00 81.50 90 SER A O 1
ATOM 659 N N . GLY A 1 91 ? 8.751 8.462 -21.329 1.00 88.19 91 GLY A N 1
ATOM 660 C CA . GLY A 1 91 ? 8.049 8.368 -20.049 1.00 88.19 91 GLY A CA 1
ATOM 661 C C . GLY A 1 91 ? 8.060 6.960 -19.451 1.00 88.19 91 GLY A C 1
ATOM 662 O O . GLY A 1 91 ? 8.827 6.080 -19.864 1.00 88.19 91 GLY A O 1
ATOM 663 N N . ARG A 1 92 ? 7.179 6.735 -18.477 1.00 92.94 92 ARG A N 1
ATOM 664 C CA . ARG A 1 92 ? 6.984 5.410 -17.874 1.00 92.94 92 ARG A CA 1
ATOM 665 C C . ARG A 1 92 ? 5.718 4.758 -18.416 1.00 92.94 92 ARG A C 1
ATOM 667 O O . ARG A 1 92 ? 4.687 5.403 -18.609 1.00 92.94 92 ARG A O 1
ATOM 674 N N . ALA A 1 93 ? 5.752 3.445 -18.622 1.00 92.00 93 ALA A N 1
ATOM 675 C CA . ALA A 1 93 ? 4.638 2.684 -19.190 1.00 92.00 93 ALA A CA 1
ATOM 676 C C . ALA A 1 93 ? 3.338 2.843 -18.384 1.00 92.00 93 ALA A C 1
ATOM 678 O O . ALA A 1 93 ? 2.236 2.850 -18.945 1.00 92.00 93 ALA A O 1
ATOM 679 N N . TRP A 1 94 ? 3.471 2.995 -17.068 1.00 93.25 94 TRP A N 1
ATOM 680 C CA . TRP A 1 94 ? 2.361 3.138 -16.140 1.00 93.25 94 TRP A CA 1
ATOM 681 C C . TRP A 1 94 ? 1.617 4.478 -16.258 1.00 93.25 94 TRP A C 1
ATOM 683 O O . TRP A 1 94 ? 0.438 4.534 -15.903 1.00 93.25 94 TRP A O 1
ATOM 693 N N . GLU A 1 95 ? 2.230 5.530 -16.816 1.00 93.50 95 GLU A N 1
ATOM 694 C CA . GLU A 1 95 ? 1.621 6.871 -16.949 1.00 93.50 95 GLU A CA 1
ATOM 695 C C . GLU A 1 95 ? 0.391 6.864 -17.868 1.00 93.50 95 GLU A C 1
ATOM 697 O O . GLU A 1 95 ? -0.512 7.692 -17.747 1.00 93.50 95 GLU A O 1
ATOM 702 N N . ARG A 1 96 ? 0.294 5.866 -18.755 1.00 90.69 96 ARG A N 1
ATOM 703 C CA . ARG A 1 96 ? -0.898 5.632 -19.584 1.00 90.69 96 ARG A CA 1
ATOM 704 C C . ARG A 1 96 ? -2.082 5.066 -18.796 1.00 90.69 96 ARG A C 1
ATOM 706 O O . ARG A 1 96 ? -3.214 5.154 -19.266 1.00 90.69 96 ARG A O 1
ATOM 713 N N . ARG A 1 97 ? -1.825 4.436 -17.644 1.00 89.81 97 ARG A N 1
ATOM 714 C CA . ARG A 1 97 ? -2.831 3.755 -16.808 1.00 89.81 97 ARG A CA 1
ATOM 715 C C . ARG A 1 97 ? -3.244 4.602 -15.612 1.00 89.81 97 ARG A C 1
ATOM 717 O O . ARG A 1 97 ? -4.426 4.643 -15.268 1.00 89.81 97 ARG A O 1
ATOM 724 N N . TRP A 1 98 ? -2.291 5.294 -14.993 1.00 92.06 98 TRP A N 1
ATOM 725 C CA . TRP A 1 98 ? -2.529 6.076 -13.787 1.00 92.06 98 TRP A CA 1
ATOM 726 C C . TRP A 1 98 ? -1.937 7.478 -13.908 1.00 92.06 98 TRP A C 1
ATOM 728 O O . TRP A 1 98 ? -0.838 7.664 -14.413 1.00 92.06 98 TRP A O 1
ATOM 738 N N . ARG A 1 99 ? -2.658 8.475 -13.377 1.00 90.69 99 ARG A N 1
ATOM 739 C CA . ARG A 1 99 ? -2.172 9.866 -13.297 1.00 90.69 99 ARG A CA 1
ATOM 740 C C . ARG A 1 99 ? -0.960 10.031 -12.374 1.00 90.69 99 ARG A C 1
ATOM 742 O O . ARG A 1 99 ? -0.234 11.005 -12.502 1.00 90.69 99 ARG A O 1
ATOM 749 N N . ALA A 1 100 ? -0.816 9.131 -11.412 1.00 93.06 100 ALA A N 1
ATOM 750 C CA . ALA A 1 100 ? 0.319 8.993 -10.515 1.00 93.06 100 ALA A CA 1
ATOM 751 C C . ALA A 1 100 ? 0.440 7.505 -10.180 1.00 93.06 100 ALA A C 1
ATOM 753 O O . ALA A 1 100 ? -0.589 6.820 -10.123 1.00 93.06 100 ALA A O 1
ATOM 754 N N . PHE A 1 101 ? 1.658 7.018 -9.966 1.00 96.25 101 PHE A N 1
ATOM 755 C CA . PHE A 1 101 ? 1.865 5.621 -9.610 1.00 96.25 101 PHE A CA 1
ATOM 756 C C . PHE A 1 101 ? 1.128 5.284 -8.296 1.00 96.25 101 PHE A C 1
ATOM 758 O O . PHE A 1 101 ? 1.148 6.105 -7.371 1.00 96.25 101 PHE A O 1
ATOM 765 N N . PRO A 1 102 ? 0.422 4.139 -8.207 1.00 96.94 102 PRO A N 1
ATOM 766 C CA . PRO A 1 102 ? -0.253 3.737 -6.976 1.00 96.94 102 PRO A CA 1
ATOM 767 C C . PRO A 1 102 ? 0.721 3.623 -5.797 1.00 96.94 102 PRO A C 1
ATOM 769 O O . PRO A 1 102 ? 1.828 3.119 -5.950 1.00 96.94 102 PRO A O 1
ATOM 772 N N . SER A 1 103 ? 0.295 4.058 -4.610 1.00 97.31 103 SER A N 1
ATOM 773 C CA . SER A 1 103 ? 1.029 3.807 -3.361 1.00 97.31 103 SER A CA 1
ATOM 774 C C . SER A 1 103 ? 1.172 2.308 -3.099 1.00 97.31 103 SER A C 1
ATOM 776 O O . SER A 1 103 ? 0.347 1.528 -3.572 1.00 97.31 103 SER A O 1
ATOM 778 N N . VAL A 1 104 ? 2.151 1.897 -2.299 1.00 97.62 104 VAL A N 1
ATOM 779 C CA . VAL A 1 104 ? 2.320 0.483 -1.935 1.00 97.62 104 VAL A CA 1
ATOM 780 C C . VAL A 1 104 ? 2.004 0.284 -0.454 1.00 97.62 104 VAL A C 1
ATOM 782 O O . VAL A 1 104 ? 2.611 0.886 0.429 1.00 97.62 104 VAL A O 1
ATOM 785 N N . LEU A 1 105 ? 1.004 -0.545 -0.168 1.00 98.06 105 LEU A N 1
ATOM 786 C CA . LEU A 1 105 ? 0.516 -0.812 1.181 1.00 98.06 105 LEU A CA 1
ATOM 787 C C . LEU A 1 105 ? 0.841 -2.254 1.560 1.00 98.06 105 LEU A C 1
ATOM 789 O O . LEU A 1 105 ? 0.178 -3.183 1.102 1.00 98.06 105 LEU A O 1
ATOM 793 N N . VAL A 1 106 ? 1.845 -2.448 2.409 1.00 97.62 106 VAL A N 1
ATOM 794 C CA . VAL A 1 106 ? 2.230 -3.774 2.903 1.00 97.62 106 VAL A CA 1
ATOM 795 C C . VAL A 1 106 ? 1.410 -4.098 4.146 1.00 97.62 106 VAL A C 1
ATOM 797 O O . VAL A 1 106 ? 1.557 -3.480 5.197 1.00 97.62 106 VAL A O 1
ATOM 800 N N . VAL A 1 107 ? 0.522 -5.077 4.049 1.00 97.81 107 VAL A N 1
ATOM 801 C CA . VAL A 1 107 ? -0.323 -5.490 5.167 1.00 97.81 107 VAL A CA 1
ATOM 802 C C . VAL A 1 107 ? 0.277 -6.717 5.833 1.00 97.81 107 VAL A C 1
ATOM 804 O O . VAL A 1 107 ? 0.383 -7.782 5.222 1.00 97.81 107 VAL A O 1
ATOM 807 N N . LEU A 1 108 ? 0.660 -6.560 7.099 1.00 97.50 108 LEU A N 1
ATOM 808 C CA . LEU A 1 108 ? 1.205 -7.628 7.928 1.00 97.50 108 LEU A CA 1
ATOM 809 C C . LEU A 1 108 ? 0.041 -8.479 8.449 1.00 97.50 108 LEU A C 1
ATOM 811 O O . LEU A 1 108 ? -0.767 -8.022 9.262 1.00 97.50 108 LEU A O 1
ATOM 815 N N . VAL A 1 109 ? -0.083 -9.703 7.941 1.00 95.94 109 VAL A N 1
ATOM 816 C CA . VAL A 1 109 ? -1.183 -10.621 8.255 1.00 95.94 109 VAL A CA 1
ATOM 817 C C . VAL A 1 109 ? -0.696 -11.700 9.213 1.00 95.94 109 VAL A C 1
ATOM 819 O O . VAL A 1 109 ? 0.202 -12.474 8.877 1.00 95.94 109 VAL A O 1
ATOM 822 N N . GLY A 1 110 ? -1.336 -11.790 10.381 1.00 93.94 110 GLY A N 1
ATOM 823 C CA . GLY A 1 110 ? -0.969 -12.763 11.413 1.00 93.94 110 GLY A CA 1
ATOM 824 C C . GLY A 1 110 ? 0.310 -12.405 12.174 1.00 93.94 110 GLY A C 1
ATOM 825 O O . GLY A 1 110 ? 0.848 -13.247 12.887 1.00 93.94 110 GLY A O 1
ATOM 826 N N . THR A 1 111 ? 0.804 -11.174 12.030 1.00 94.94 111 THR A N 1
ATOM 827 C CA . THR A 1 111 ? 1.914 -10.653 12.831 1.00 94.94 111 THR A CA 1
ATOM 828 C C . THR A 1 111 ? 1.396 -10.270 14.213 1.00 94.94 111 THR A C 1
ATOM 830 O O . THR A 1 111 ? 0.418 -9.535 14.337 1.00 94.94 111 THR A O 1
ATOM 833 N N . ALA A 1 112 ? 2.040 -10.777 15.265 1.00 94.81 112 ALA A N 1
ATOM 834 C CA . ALA A 1 112 ? 1.708 -10.399 16.634 1.00 94.81 112 ALA A CA 1
ATOM 835 C C . ALA A 1 112 ? 2.020 -8.914 16.878 1.00 94.81 112 ALA A C 1
ATOM 837 O O . ALA A 1 112 ? 2.988 -8.394 16.333 1.00 94.81 112 ALA A O 1
ATOM 838 N N . ASP A 1 113 ? 1.243 -8.256 17.741 1.00 94.69 113 ASP A N 1
ATOM 839 C CA . ASP A 1 113 ? 1.418 -6.836 18.094 1.00 94.69 113 ASP A CA 1
ATOM 840 C C . ASP A 1 113 ? 2.862 -6.517 18.519 1.00 94.69 113 ASP A C 1
ATOM 842 O O . ASP A 1 113 ? 3.511 -5.647 17.949 1.00 94.69 113 ASP A O 1
ATOM 846 N N . ALA A 1 114 ? 3.416 -7.333 19.421 1.00 95.19 114 ALA A N 1
ATOM 847 C CA . ALA A 1 114 ? 4.790 -7.205 19.910 1.00 95.19 114 ALA A CA 1
ATOM 848 C C . ALA A 1 114 ? 5.880 -7.452 18.844 1.00 95.19 114 ALA A C 1
ATOM 850 O O . ALA A 1 114 ? 7.049 -7.187 19.103 1.00 95.19 114 ALA A O 1
ATOM 851 N N . ALA A 1 115 ? 5.522 -7.981 17.670 1.00 94.75 115 ALA A N 1
ATOM 852 C CA . ALA A 1 115 ? 6.448 -8.294 16.582 1.00 94.75 115 ALA A CA 1
ATOM 853 C C . ALA A 1 115 ? 6.353 -7.314 15.401 1.00 94.75 115 ALA A C 1
ATOM 855 O O . ALA A 1 115 ? 7.102 -7.465 14.438 1.00 94.75 115 ALA A O 1
ATOM 856 N N . VAL A 1 116 ? 5.449 -6.324 15.443 1.00 94.75 116 VAL A N 1
ATOM 857 C CA . VAL A 1 116 ? 5.255 -5.377 14.332 1.00 94.75 116 VAL A CA 1
ATOM 858 C C . VAL A 1 116 ? 6.528 -4.587 14.053 1.00 94.75 116 VAL A C 1
ATOM 860 O O . VAL A 1 116 ? 6.978 -4.572 12.912 1.00 94.75 116 VAL A O 1
ATOM 863 N N . ASP A 1 117 ? 7.137 -3.987 15.077 1.00 93.69 117 ASP A N 1
ATOM 864 C CA . ASP A 1 117 ? 8.338 -3.165 14.891 1.00 93.69 117 ASP A CA 1
ATOM 865 C C . ASP A 1 117 ? 9.498 -3.984 14.311 1.00 93.69 117 ASP A C 1
ATOM 867 O O . ASP A 1 117 ? 10.138 -3.548 13.357 1.00 93.69 117 ASP A O 1
ATOM 871 N N . ALA A 1 118 ? 9.710 -5.206 14.812 1.00 93.94 118 ALA A N 1
ATOM 872 C CA . ALA A 1 118 ? 10.726 -6.115 14.285 1.00 93.94 118 ALA A CA 1
ATOM 873 C C . ALA A 1 118 ? 10.461 -6.483 12.815 1.00 93.94 118 ALA A C 1
ATOM 875 O O . ALA A 1 118 ? 11.357 -6.363 11.986 1.00 93.94 118 ALA A O 1
ATOM 876 N N . ALA A 1 119 ? 9.223 -6.850 12.467 1.00 93.88 119 ALA A N 1
ATOM 877 C CA . ALA A 1 119 ? 8.859 -7.193 11.091 1.00 93.88 119 ALA A CA 1
ATOM 878 C C . ALA A 1 119 ? 9.021 -6.005 10.125 1.00 93.88 119 ALA A C 1
ATOM 880 O O . ALA A 1 119 ? 9.417 -6.182 8.974 1.00 93.88 119 ALA A O 1
ATOM 881 N N . VAL A 1 120 ? 8.720 -4.786 10.581 1.00 94.12 120 VAL A N 1
ATOM 882 C CA . VAL A 1 120 ? 8.912 -3.570 9.784 1.00 94.12 120 VAL A CA 1
ATOM 883 C C . VAL A 1 120 ? 10.400 -3.274 9.577 1.00 94.12 120 VAL A C 1
ATOM 885 O O . VAL A 1 120 ? 10.783 -2.929 8.462 1.00 94.12 120 VAL A O 1
ATOM 888 N N . GLU A 1 121 ? 11.241 -3.410 10.605 1.00 92.75 121 GLU A N 1
ATOM 889 C CA . GLU A 1 121 ? 12.695 -3.234 10.458 1.00 92.75 121 GLU A CA 1
ATOM 890 C C . GLU A 1 121 ? 13.312 -4.299 9.546 1.00 92.75 121 GLU A C 1
ATOM 892 O O . GLU A 1 121 ? 14.101 -3.962 8.668 1.00 92.75 121 GLU A O 1
ATOM 897 N N . GLU A 1 122 ? 12.901 -5.563 9.666 1.00 92.81 122 GLU A N 1
ATOM 898 C CA . GLU A 1 122 ? 13.337 -6.618 8.744 1.00 92.81 122 GLU A CA 1
ATOM 899 C C . GLU A 1 122 ? 12.957 -6.300 7.293 1.00 92.81 122 GLU A C 1
ATOM 901 O O . GLU A 1 122 ? 13.782 -6.452 6.392 1.00 92.81 122 GLU A O 1
ATOM 906 N N . LEU A 1 123 ? 11.732 -5.815 7.056 1.00 92.12 123 LEU A N 1
ATOM 907 C CA . LEU A 1 123 ? 11.310 -5.368 5.727 1.00 92.12 123 LEU A CA 1
ATOM 908 C C . LEU A 1 123 ? 12.180 -4.221 5.212 1.00 92.12 123 LEU A C 1
ATOM 910 O O . LEU A 1 123 ? 12.556 -4.255 4.045 1.00 92.12 123 LEU A O 1
ATOM 914 N N . ARG A 1 124 ? 12.513 -3.234 6.056 1.00 91.88 124 ARG A N 1
ATOM 915 C CA . ARG A 1 124 ? 13.394 -2.110 5.689 1.00 91.88 124 ARG A CA 1
ATOM 916 C C . ARG A 1 124 ? 14.790 -2.591 5.294 1.00 91.88 124 ARG A C 1
ATOM 918 O O . ARG A 1 124 ? 15.290 -2.194 4.249 1.00 91.88 124 ARG A O 1
ATOM 925 N N . LEU A 1 125 ? 15.379 -3.496 6.070 1.00 91.12 125 LEU A N 1
ATOM 926 C CA . LEU A 1 125 ? 16.689 -4.068 5.752 1.00 91.12 125 LEU A CA 1
ATOM 927 C C . LEU A 1 125 ? 16.660 -4.827 4.416 1.00 91.12 125 LEU A C 1
ATOM 929 O O . LEU A 1 125 ? 17.496 -4.587 3.550 1.00 91.12 125 LEU A O 1
ATOM 933 N N . ALA A 1 126 ? 15.644 -5.666 4.199 1.00 89.75 126 ALA A N 1
ATOM 934 C CA . ALA A 1 126 ? 15.522 -6.452 2.969 1.00 89.75 126 ALA A CA 1
ATOM 935 C C . ALA A 1 126 ? 15.325 -5.593 1.702 1.00 89.75 126 ALA A C 1
ATOM 937 O O . ALA A 1 126 ? 15.689 -6.014 0.601 1.00 89.75 126 ALA A O 1
ATOM 938 N N . VAL A 1 127 ? 14.730 -4.399 1.826 1.00 87.62 127 VAL A N 1
ATOM 939 C CA . VAL A 1 127 ? 14.583 -3.464 0.695 1.00 87.62 127 VAL A CA 1
ATOM 940 C C . VAL A 1 127 ? 15.812 -2.581 0.489 1.00 87.62 127 VAL A C 1
ATOM 942 O O . VAL A 1 127 ? 16.107 -2.245 -0.656 1.00 87.62 127 VAL A O 1
ATOM 945 N N . GLU A 1 128 ? 16.553 -2.238 1.548 1.00 85.94 128 GLU A N 1
ATOM 946 C CA . GLU A 1 128 ? 17.816 -1.485 1.457 1.00 85.94 128 GLU A CA 1
ATOM 947 C C . GLU A 1 128 ? 18.883 -2.248 0.655 1.00 85.94 128 GLU A C 1
ATOM 949 O O . GLU A 1 128 ? 19.650 -1.644 -0.094 1.00 85.94 128 GLU A O 1
ATOM 954 N N . GLU A 1 129 ? 18.878 -3.581 0.720 1.00 87.06 129 GLU A N 1
ATOM 955 C CA . GLU A 1 129 ? 19.763 -4.445 -0.074 1.00 87.06 129 GLU A CA 1
ATOM 956 C C . GLU A 1 129 ? 19.445 -4.442 -1.586 1.00 87.06 129 GLU A C 1
ATOM 958 O O . GLU A 1 129 ? 20.189 -5.016 -2.387 1.00 87.06 129 GLU A O 1
ATOM 963 N N . ARG A 1 130 ? 18.352 -3.791 -2.011 1.00 91.62 130 ARG A N 1
ATOM 964 C CA . ARG A 1 130 ? 17.845 -3.808 -3.392 1.00 91.62 130 ARG A CA 1
ATOM 965 C C . ARG A 1 130 ? 17.721 -2.376 -3.942 1.00 91.62 130 ARG A C 1
ATOM 967 O O . ARG A 1 130 ? 16.670 -1.755 -3.778 1.00 91.62 130 ARG A O 1
ATOM 974 N N . PRO A 1 131 ? 18.726 -1.857 -4.680 1.00 91.69 131 PRO A N 1
ATOM 975 C CA . PRO A 1 131 ? 18.762 -0.455 -5.118 1.00 91.69 131 PRO A CA 1
ATOM 976 C C . PRO A 1 131 ? 17.503 0.035 -5.849 1.00 91.69 131 PRO A C 1
ATOM 978 O O . PRO A 1 131 ? 16.985 1.099 -5.530 1.00 91.69 131 PRO A O 1
ATOM 981 N N . ALA A 1 132 ? 16.947 -0.769 -6.763 1.00 92.31 132 ALA A N 1
ATOM 982 C CA . ALA A 1 132 ? 15.721 -0.411 -7.484 1.00 92.31 132 ALA A CA 1
ATOM 983 C C . ALA A 1 132 ? 14.504 -0.247 -6.552 1.00 92.31 132 ALA A C 1
ATOM 985 O O . ALA A 1 132 ? 13.627 0.578 -6.802 1.00 92.31 132 ALA A O 1
ATOM 986 N N . VAL A 1 133 ? 14.443 -1.016 -5.458 1.00 94.69 133 VAL A N 1
ATOM 987 C CA . VAL A 1 133 ? 13.377 -0.876 -4.459 1.00 94.69 133 VAL A CA 1
ATOM 988 C C . VAL A 1 133 ? 13.592 0.386 -3.635 1.00 94.69 133 VAL A C 1
ATOM 990 O O . VAL A 1 133 ? 12.635 1.113 -3.400 1.00 94.69 133 VAL A O 1
ATOM 993 N N . ALA A 1 134 ? 14.828 0.700 -3.247 1.00 92.38 134 ALA A N 1
ATOM 994 C CA . ALA A 1 134 ? 15.129 1.950 -2.553 1.00 92.38 134 ALA A CA 1
ATOM 995 C C . ALA A 1 134 ? 14.721 3.188 -3.383 1.00 92.38 134 ALA A C 1
ATOM 997 O O . ALA A 1 134 ? 14.109 4.111 -2.845 1.00 92.38 134 ALA A O 1
ATOM 998 N N . GLU A 1 135 ? 14.979 3.181 -4.696 1.00 93.38 135 GLU A N 1
ATOM 999 C CA . GLU A 1 135 ? 14.540 4.244 -5.614 1.00 93.38 135 GLU A CA 1
ATOM 1000 C C . GLU A 1 135 ? 13.011 4.345 -5.705 1.00 93.38 135 GLU A C 1
ATOM 1002 O O . GLU A 1 135 ? 12.462 5.446 -5.616 1.00 93.38 135 GLU A O 1
ATOM 1007 N N . LEU A 1 136 ? 12.313 3.205 -5.804 1.00 95.12 136 LEU A N 1
ATOM 1008 C CA . LEU A 1 136 ? 10.850 3.164 -5.749 1.00 95.12 136 LEU A CA 1
ATOM 1009 C C . LEU A 1 136 ? 10.335 3.803 -4.453 1.00 95.12 136 LEU A C 1
ATOM 1011 O O . LEU A 1 136 ? 9.438 4.642 -4.501 1.00 95.12 136 LEU A O 1
ATOM 1015 N N . LEU A 1 137 ? 10.887 3.414 -3.301 1.00 93.75 137 LEU A N 1
ATOM 1016 C CA . LEU A 1 137 ? 10.437 3.889 -1.990 1.00 93.75 137 LEU A CA 1
ATOM 1017 C C . LEU A 1 137 ? 10.647 5.394 -1.813 1.00 93.75 137 LEU A C 1
ATOM 1019 O O . LEU A 1 137 ? 9.805 6.032 -1.193 1.00 93.75 137 LEU A O 1
ATOM 1023 N N . ALA A 1 138 ? 11.706 5.956 -2.399 1.00 92.56 138 ALA A N 1
ATOM 1024 C CA . ALA A 1 138 ? 11.963 7.397 -2.400 1.00 92.56 138 ALA A CA 1
ATOM 1025 C C . ALA A 1 138 ? 11.029 8.194 -3.334 1.00 92.56 138 ALA A C 1
ATOM 1027 O O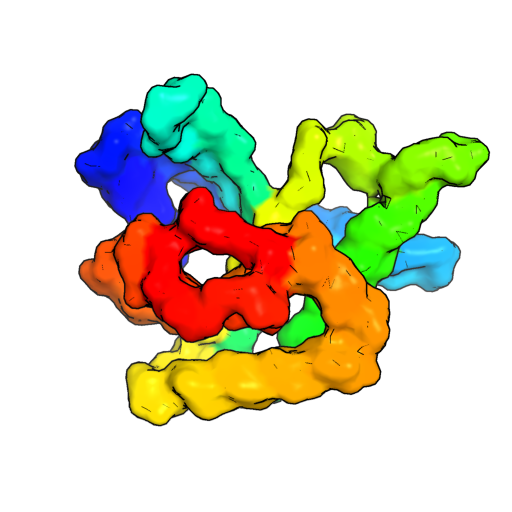 . ALA A 1 138 ? 10.969 9.421 -3.251 1.00 92.56 138 ALA A O 1
ATOM 1028 N N . ALA A 1 139 ? 10.310 7.526 -4.244 1.00 94.12 139 ALA A N 1
ATOM 1029 C CA . ALA A 1 139 ? 9.413 8.162 -5.214 1.00 94.12 139 ALA A CA 1
ATOM 1030 C C . ALA A 1 139 ? 7.923 7.840 -4.993 1.00 94.12 139 ALA A C 1
ATOM 1032 O O . ALA A 1 139 ? 7.048 8.591 -5.440 1.00 94.12 139 ALA A O 1
ATOM 1033 N N . VAL A 1 140 ? 7.614 6.740 -4.302 1.00 95.62 140 VAL A N 1
ATOM 1034 C CA . VAL A 1 140 ? 6.262 6.198 -4.152 1.00 95.62 140 VAL A CA 1
ATOM 1035 C C . VAL A 1 140 ? 5.910 6.038 -2.672 1.00 95.62 140 VAL A C 1
ATOM 1037 O O . VAL A 1 140 ? 6.595 5.306 -1.957 1.00 95.62 140 VAL A O 1
ATOM 1040 N N . PRO A 1 141 ? 4.787 6.627 -2.203 1.00 95.62 141 PRO A N 1
ATOM 1041 C CA . PRO A 1 141 ? 4.362 6.472 -0.819 1.00 95.62 141 PRO A CA 1
ATOM 1042 C C . PRO A 1 141 ? 4.162 4.999 -0.476 1.00 95.62 141 PRO A C 1
ATOM 1044 O O . PRO A 1 141 ? 3.302 4.334 -1.065 1.00 95.62 141 PRO A O 1
ATOM 1047 N N . THR A 1 142 ? 4.942 4.516 0.487 1.00 96.50 142 THR A N 1
ATOM 1048 C CA . THR A 1 142 ? 4.969 3.102 0.849 1.00 96.50 142 THR A CA 1
ATOM 1049 C C . THR A 1 142 ? 4.999 2.928 2.358 1.00 96.50 142 THR A C 1
ATOM 1051 O O . THR A 1 142 ? 5.779 3.577 3.057 1.00 96.50 142 THR A O 1
ATOM 1054 N N . GLY A 1 143 ? 4.147 2.050 2.880 1.00 96.56 143 GLY A N 1
ATOM 1055 C CA . GLY A 1 143 ? 4.056 1.814 4.317 1.00 96.56 143 GLY A CA 1
ATOM 1056 C C . GLY A 1 143 ? 3.586 0.411 4.660 1.00 96.56 143 GLY A C 1
ATOM 1057 O O . GLY A 1 143 ? 2.891 -0.233 3.873 1.00 96.56 143 GLY A O 1
ATOM 1058 N N . ALA A 1 144 ? 3.948 -0.033 5.859 1.00 97.12 144 ALA A N 1
ATOM 1059 C CA . ALA A 1 144 ? 3.530 -1.303 6.425 1.00 97.12 144 ALA A CA 1
ATOM 1060 C C . ALA A 1 144 ? 2.549 -1.094 7.583 1.00 97.12 144 ALA A C 1
ATOM 1062 O O . ALA A 1 144 ? 2.772 -0.238 8.435 1.00 97.12 144 ALA A O 1
ATOM 1063 N N . ALA A 1 145 ? 1.472 -1.872 7.637 1.00 97.94 145 ALA A N 1
ATOM 1064 C CA . ALA A 1 145 ? 0.536 -1.852 8.757 1.00 97.94 145 ALA A CA 1
ATOM 1065 C C . ALA A 1 145 ? 0.031 -3.253 9.070 1.00 97.94 145 ALA A C 1
ATOM 1067 O O . ALA A 1 145 ? -0.211 -4.071 8.180 1.00 97.94 145 ALA A O 1
ATOM 1068 N N . ARG A 1 146 ? -0.180 -3.522 10.352 1.00 97.81 146 ARG A N 1
ATOM 1069 C CA . ARG A 1 146 ? -0.763 -4.778 10.803 1.00 97.81 146 ARG A CA 1
ATOM 1070 C C . ARG A 1 146 ? -2.261 -4.824 10.517 1.00 97.81 146 ARG A C 1
ATOM 1072 O O . ARG A 1 146 ? -2.988 -3.860 10.760 1.00 97.81 146 ARG A O 1
ATOM 1079 N N . LEU A 1 147 ? -2.738 -5.962 10.012 1.00 97.56 147 LEU A N 1
ATOM 1080 C CA . LEU A 1 147 ? -4.132 -6.124 9.598 1.00 97.56 147 LEU A CA 1
ATOM 1081 C C . LEU A 1 147 ? -5.121 -5.854 10.739 1.00 97.56 147 LEU A C 1
ATOM 1083 O O . LEU A 1 147 ? -6.144 -5.203 10.521 1.00 97.56 147 LEU A O 1
ATOM 1087 N N . GLU A 1 148 ? -4.839 -6.353 11.939 1.00 97.00 148 GLU A N 1
ATOM 1088 C CA . GLU A 1 148 ? -5.722 -6.192 13.095 1.00 97.00 148 GLU A CA 1
ATOM 1089 C C . GLU A 1 148 ? -5.859 -4.715 13.486 1.00 97.00 148 GLU A C 1
ATOM 1091 O O . GLU A 1 148 ? -6.955 -4.277 13.830 1.00 97.00 148 GLU A O 1
ATOM 1096 N N . ASP A 1 149 ? -4.797 -3.923 13.332 1.00 97.69 149 ASP A N 1
ATOM 1097 C CA . ASP A 1 149 ? -4.818 -2.486 13.610 1.00 97.69 149 ASP A CA 1
ATOM 1098 C C . ASP A 1 149 ? -5.624 -1.708 12.580 1.00 97.69 149 ASP A C 1
ATOM 1100 O O . ASP A 1 149 ? -6.382 -0.809 12.944 1.00 97.69 149 ASP A O 1
ATOM 1104 N N . LEU A 1 150 ? -5.546 -2.102 11.306 1.00 97.38 150 LEU A N 1
ATOM 1105 C CA . LEU A 1 150 ? -6.416 -1.547 10.269 1.00 97.38 150 LEU A CA 1
ATOM 1106 C C . LEU A 1 150 ? -7.890 -1.804 10.586 1.00 97.38 150 LEU A C 1
ATOM 1108 O O . LEU A 1 150 ? -8.720 -0.923 10.384 1.00 97.38 150 LEU A O 1
ATOM 1112 N N . VAL A 1 151 ? -8.218 -2.999 11.084 1.00 97.00 151 VAL A N 1
ATOM 1113 C CA . VAL A 1 151 ? -9.596 -3.371 11.436 1.00 97.00 151 VAL A CA 1
ATOM 1114 C C . VAL A 1 151 ? -10.077 -2.647 12.693 1.00 97.00 151 VAL A C 1
ATOM 1116 O O . VAL A 1 151 ? -11.223 -2.208 12.727 1.00 97.00 151 VAL A O 1
ATOM 1119 N N . GLN A 1 152 ? -9.228 -2.519 13.714 1.00 95.94 152 GLN A N 1
ATOM 1120 C CA . GLN A 1 152 ? -9.610 -1.942 15.006 1.00 95.94 152 GLN A CA 1
ATOM 1121 C C . GLN A 1 152 ? -9.594 -0.412 15.014 1.00 95.94 152 GLN A C 1
ATOM 1123 O O . GLN A 1 152 ? -10.456 0.206 15.635 1.00 95.94 152 GLN A O 1
ATOM 1128 N N . ARG A 1 153 ? -8.604 0.199 14.357 1.00 96.69 153 ARG A N 1
ATOM 1129 C CA . ARG A 1 153 ? -8.333 1.643 14.435 1.00 96.69 153 ARG A CA 1
ATOM 1130 C C . ARG A 1 153 ? -8.669 2.385 13.142 1.00 96.69 153 ARG A C 1
ATOM 1132 O O . ARG A 1 153 ? -8.856 3.595 13.179 1.00 96.69 153 ARG A O 1
ATOM 1139 N N . GLY A 1 154 ? -8.773 1.667 12.026 1.00 96.31 154 GLY A N 1
ATOM 1140 C CA . GLY A 1 154 ? -9.052 2.230 10.708 1.00 96.31 154 GLY A CA 1
ATOM 1141 C C . GLY A 1 154 ? -7.776 2.567 9.919 1.00 96.31 154 GLY A C 1
ATOM 1142 O O . GLY A 1 154 ? -6.758 2.934 10.507 1.00 96.31 154 GLY A O 1
ATOM 1143 N N . PRO A 1 155 ? -7.796 2.485 8.575 1.00 95.88 155 PRO A N 1
ATOM 1144 C CA . PRO A 1 155 ? -6.633 2.804 7.746 1.00 95.88 155 PRO A CA 1
ATOM 1145 C C . PRO A 1 155 ? -6.155 4.258 7.835 1.00 95.88 155 PRO A C 1
ATOM 1147 O O . PRO A 1 155 ? -4.972 4.509 7.601 1.00 95.88 155 PRO A O 1
ATOM 1150 N N . ALA A 1 156 ? -7.031 5.221 8.134 1.00 95.19 156 ALA A N 1
ATOM 1151 C CA . ALA A 1 156 ? -6.630 6.616 8.321 1.00 95.19 156 ALA A CA 1
ATOM 1152 C C . ALA A 1 156 ? -5.996 6.911 9.695 1.00 95.19 156 ALA A C 1
ATOM 1154 O O . ALA A 1 156 ? -5.500 8.022 9.894 1.00 95.19 156 ALA A O 1
ATOM 1155 N N . ALA A 1 157 ? -6.005 5.962 10.638 1.00 96.00 157 ALA A N 1
ATOM 1156 C CA . ALA A 1 157 ? -5.323 6.114 11.921 1.00 96.00 157 ALA A CA 1
ATOM 1157 C C . ALA A 1 157 ? -3.798 5.999 11.774 1.00 96.00 157 ALA A C 1
ATOM 1159 O O . ALA A 1 157 ? -3.292 5.496 10.775 1.00 96.00 157 ALA A O 1
ATOM 1160 N N . ALA A 1 158 ? -3.061 6.434 12.799 1.00 96.56 158 ALA A N 1
ATOM 1161 C CA . ALA A 1 158 ? -1.602 6.356 12.867 1.00 96.56 158 ALA A CA 1
ATOM 1162 C C . ALA A 1 158 ? -1.105 4.916 13.102 1.00 96.56 158 ALA A C 1
ATOM 1164 O O . ALA A 1 158 ? -0.611 4.586 14.178 1.00 96.56 158 ALA A O 1
ATOM 1165 N N . VAL A 1 159 ? -1.298 4.051 12.106 1.00 96.88 159 VAL A N 1
ATOM 1166 C CA . VAL A 1 159 ? -0.975 2.612 12.149 1.00 96.88 159 VAL A CA 1
ATOM 1167 C C . VAL A 1 159 ? -0.061 2.171 11.007 1.00 96.88 159 VAL A C 1
ATOM 1169 O O . VAL A 1 159 ? 0.398 1.034 11.000 1.00 96.88 159 VAL A O 1
ATOM 1172 N N . TRP A 1 160 ? 0.206 3.053 10.039 1.00 97.50 160 TRP A N 1
ATOM 1173 C CA . TRP A 1 160 ? 1.118 2.778 8.935 1.00 97.50 160 TRP A CA 1
ATOM 1174 C C . TRP A 1 160 ? 2.516 3.245 9.284 1.00 97.50 160 TRP A C 1
ATOM 1176 O O . TRP A 1 160 ? 2.726 4.430 9.519 1.00 97.50 160 TRP A O 1
ATOM 1186 N N . HIS A 1 161 ? 3.462 2.316 9.279 1.00 96.31 161 HIS A N 1
ATOM 1187 C CA . HIS A 1 161 ? 4.883 2.552 9.460 1.00 96.31 161 HIS A CA 1
ATOM 1188 C C . HIS A 1 161 ? 5.505 2.806 8.078 1.00 96.31 161 HIS A C 1
ATOM 1190 O O . HIS A 1 161 ? 5.539 1.879 7.263 1.00 96.31 161 HIS A O 1
ATOM 1196 N N . PRO A 1 162 ? 5.979 4.026 7.766 1.00 95.31 162 PRO A N 1
ATOM 1197 C CA . PRO A 1 162 ? 6.524 4.318 6.439 1.00 95.31 162 PRO A CA 1
ATOM 1198 C C . PRO A 1 162 ? 7.793 3.508 6.165 1.00 95.31 162 PRO A C 1
ATOM 1200 O O . PRO A 1 162 ? 8.628 3.354 7.058 1.00 95.31 162 PRO A O 1
ATOM 1203 N N . LEU A 1 163 ? 7.924 2.953 4.960 1.00 92.69 163 LEU A N 1
ATOM 1204 C CA . LEU A 1 163 ? 9.102 2.166 4.567 1.00 92.69 163 LEU A CA 1
ATOM 1205 C C . LEU A 1 163 ? 10.161 3.005 3.837 1.00 92.69 163 LEU A C 1
ATOM 1207 O O . LEU A 1 163 ? 11.307 2.578 3.765 1.00 92.69 163 LEU A O 1
ATOM 1211 N N . GLY A 1 164 ? 9.790 4.186 3.334 1.00 84.06 164 GLY A N 1
ATOM 1212 C CA . GLY A 1 164 ? 10.723 5.160 2.767 1.00 84.06 164 GLY A CA 1
ATOM 1213 C C . GLY A 1 164 ? 11.627 5.815 3.817 1.00 84.06 164 GLY A C 1
ATOM 1214 O O . GLY A 1 164 ? 11.467 5.630 5.029 1.00 84.06 164 GLY A O 1
ATOM 1215 N N . ALA A 1 165 ? 12.597 6.595 3.339 1.00 68.75 165 ALA A N 1
ATOM 1216 C CA . ALA A 1 165 ? 13.596 7.240 4.189 1.00 68.75 165 ALA A CA 1
ATOM 1217 C C . ALA A 1 165 ? 13.009 8.381 5.044 1.00 68.75 165 ALA A C 1
ATOM 1219 O O . ALA A 1 165 ? 13.502 8.644 6.147 1.00 68.75 165 ALA A O 1
ATOM 1220 N N . GLU A 1 166 ? 11.946 9.042 4.572 1.00 64.69 166 GLU A N 1
ATOM 1221 C CA . GLU A 1 166 ? 11.306 10.158 5.267 1.00 64.69 166 GLU A CA 1
ATOM 1222 C C . GLU A 1 166 ? 10.147 9.719 6.178 1.00 64.69 166 GLU A C 1
ATOM 1224 O O . GLU A 1 166 ? 9.311 8.885 5.843 1.00 64.69 166 GLU A O 1
ATOM 1229 N N . GLY A 1 167 ? 10.063 10.338 7.362 1.00 61.53 167 GLY A N 1
ATOM 1230 C CA . GLY A 1 167 ? 8.878 10.238 8.216 1.00 61.53 167 GLY A CA 1
ATOM 1231 C C . GLY A 1 167 ? 8.665 8.880 8.891 1.00 61.53 167 GLY A C 1
ATOM 1232 O O . GLY A 1 167 ? 7.582 8.327 8.809 1.00 61.53 167 GLY A O 1
ATOM 1233 N N . ARG A 1 168 ? 9.624 8.375 9.678 1.00 73.75 168 ARG A N 1
ATOM 1234 C CA . ARG A 1 168 ? 9.504 7.085 10.408 1.00 73.75 168 ARG A CA 1
ATOM 1235 C C . ARG A 1 168 ? 8.395 6.999 11.478 1.00 73.75 168 ARG A C 1
ATOM 1237 O O . ARG A 1 168 ? 8.291 5.986 12.166 1.00 73.75 168 ARG A O 1
ATOM 1244 N N . ARG A 1 169 ? 7.583 8.043 11.673 1.00 88.75 169 ARG A N 1
ATOM 1245 C CA . ARG A 1 169 ? 6.482 8.018 12.650 1.00 88.75 169 ARG A CA 1
ATOM 1246 C C . ARG A 1 169 ? 5.241 7.373 12.027 1.00 88.75 169 ARG A C 1
ATOM 1248 O O . ARG A 1 169 ? 4.916 7.721 10.894 1.00 88.75 169 ARG A O 1
ATOM 1255 N N . PRO A 1 170 ? 4.515 6.515 12.768 1.00 93.81 170 PRO A N 1
ATOM 1256 C CA . PRO A 1 170 ? 3.255 5.971 12.290 1.00 93.81 170 PRO A CA 1
ATOM 1257 C C . PRO A 1 170 ? 2.268 7.062 11.860 1.00 93.81 170 PRO A C 1
ATOM 1259 O O . PRO A 1 170 ? 2.106 8.072 12.551 1.00 93.81 170 PRO A O 1
ATOM 1262 N N . CYS A 1 171 ? 1.604 6.860 10.726 1.00 95.00 171 CYS A N 1
ATOM 1263 C CA . CYS A 1 171 ? 0.658 7.810 10.141 1.00 95.00 171 CYS A CA 1
ATOM 1264 C C . CYS A 1 171 ? -0.537 7.092 9.493 1.00 95.00 171 CYS A C 1
ATOM 1266 O O . CYS A 1 171 ? -0.598 5.861 9.476 1.00 95.00 171 CYS A O 1
ATOM 1268 N N . GLY A 1 172 ? -1.524 7.856 9.020 1.00 95.25 172 GLY A N 1
ATOM 1269 C CA . GLY A 1 172 ? -2.600 7.327 8.183 1.00 95.25 172 GLY A CA 1
ATOM 1270 C C . GLY A 1 172 ? -2.124 7.112 6.751 1.00 95.25 172 GLY A C 1
ATOM 1271 O O . GLY A 1 172 ? -1.301 7.873 6.245 1.00 95.25 172 GLY A O 1
ATOM 1272 N N . TRP A 1 173 ? -2.678 6.124 6.047 1.00 95.00 173 TRP A N 1
ATOM 1273 C CA . TRP A 1 173 ? -2.184 5.779 4.706 1.00 95.00 173 TRP A CA 1
ATOM 1274 C C . TRP A 1 173 ? -2.280 6.933 3.688 1.00 95.00 173 TRP A C 1
ATOM 1276 O O . TRP A 1 173 ? -1.438 7.057 2.804 1.00 95.00 173 TRP A O 1
ATOM 1286 N N . THR A 1 174 ? -3.269 7.825 3.828 1.00 93.38 174 THR A N 1
ATOM 1287 C CA . THR A 1 174 ? -3.426 9.019 2.970 1.00 93.38 174 THR A CA 1
ATOM 1288 C C . THR A 1 174 ? -2.368 10.096 3.232 1.00 93.38 174 THR A C 1
ATOM 1290 O O . THR A 1 174 ? -2.248 11.050 2.456 1.00 93.38 174 THR A O 1
ATOM 1293 N N . GLN A 1 175 ? -1.615 9.954 4.324 1.00 92.25 175 GLN A N 1
ATOM 1294 C CA . GLN A 1 175 ? -0.538 10.842 4.754 1.00 92.25 175 GLN A CA 1
ATOM 1295 C C . GLN A 1 175 ? 0.847 10.281 4.427 1.00 92.25 175 GLN A C 1
ATOM 1297 O O . GLN A 1 175 ? 1.823 11.004 4.618 1.00 92.25 175 GLN A O 1
ATOM 1302 N N . LEU A 1 176 ? 0.938 9.042 3.922 1.00 92.75 176 LEU A N 1
ATOM 1303 C CA . LEU A 1 176 ? 2.200 8.479 3.454 1.00 92.75 176 LEU A CA 1
ATOM 1304 C C . LEU A 1 176 ? 2.842 9.422 2.431 1.00 92.75 176 LEU A C 1
ATOM 1306 O O . LEU A 1 176 ? 2.178 10.005 1.559 1.00 92.75 176 LEU A O 1
ATOM 1310 N N . ARG A 1 177 ? 4.154 9.570 2.566 1.00 88.19 177 ARG A N 1
ATOM 1311 C CA . ARG A 1 177 ? 5.020 10.302 1.650 1.00 88.19 177 ARG A CA 1
ATOM 1312 C C . ARG A 1 177 ? 6.058 9.322 1.091 1.00 88.19 177 ARG A C 1
ATOM 1314 O O . ARG A 1 177 ? 6.310 8.315 1.758 1.00 88.19 177 ARG A O 1
ATOM 1321 N N . PRO A 1 178 ? 6.546 9.551 -0.137 1.00 82.06 178 PRO A N 1
ATOM 1322 C CA . PRO A 1 178 ? 7.823 8.987 -0.562 1.00 82.06 178 PRO A CA 1
ATOM 1323 C C . PRO A 1 178 ? 8.942 9.380 0.412 1.00 82.06 178 PRO A C 1
ATOM 1325 O O . PRO A 1 178 ? 8.809 10.484 0.992 1.00 82.06 178 PRO A O 1
#

Organism: NCBI:txid3156397

pLDDT: mean 91.57, std 6.33, range [61.53, 98.06]

Radius of gyration: 15.6 Å; chains: 1; bounding box: 38×39×48 Å

Sequence (178 aa):
MHTAFVADARARGEGCGPLDLVPAPEHPAGPAGEVYRPAAELAYTATTTGGRRRLRAFVELHRPGRGTEHTAEQLAACAALWEQAGPGGSGRAWERRWRAFPSVLVVLVGTADAAVDAAVEELRLAVEERPAVAELLAAVPTGAARLEDLVQRGPAAAVWHPLGAEGRRPCGWTQLRP

Secondary struct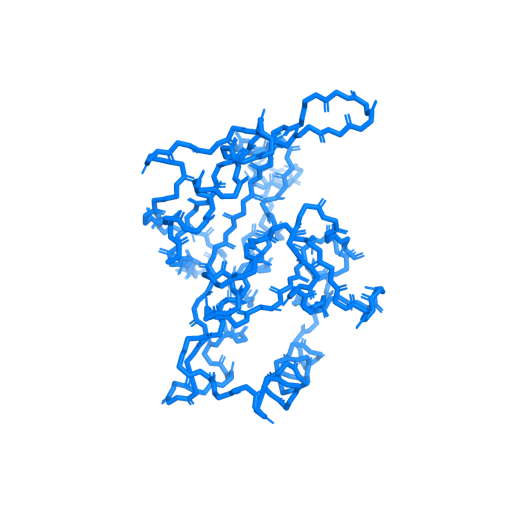ure (DSSP, 8-state):
-HHHHHHHHHHTT-B--TTSEEPPPPEE-STT--EE--SEEEEEEEEETTEEEEEEEEEEEE-GGG-HHHHHHHHHHHHHHHHPBPGGG-SBGGGGT-SSPPEEEEEE-S--GGGHHHHHHHHHHHHHT-HHHHHHHHHS-EEEEEHHHHHHH-TTSTTBEE-SSS--S-B-GGG---

Foldseek 3Di:
DLVLQVVQCVVQVWDFDSPQKAQDDWDQQAPVRQIQGARIKGWIWDQDPVGTDIAIAGEHEDEVVVDLLVVLVNLVSVLSQQPDAPPPRHDHVCVVVDVADHAYEYEYEPQDPVCQVVSLVRNLVSQVVPVSSLVCLQRHFYWYFYPVCCNPVNQQAQGTQTSHPPDRGRGRSVPGDD